Protein AF-A0A645DUZ3-F1 (afdb_monomer_lite)

Sequence (120 aa):
MANPGTMFNQPIEVLNVWSEDNPDGEFMPYSTGSNPQKNSLLLYLKSSTATVSDASFVRLKNIQLSYLLPVNKYVRDIRLYVQGQNLLTITDYFGLDPEFVNAGYLPPLRTWSLGAQITF

Organism: NCBI:txid1076179

Structure (mmCIF, N/CA/C/O backbone):
data_AF-A0A645DUZ3-F1
#
_entry.id   AF-A0A645DUZ3-F1
#
loop_
_atom_site.group_PDB
_atom_site.id
_atom_site.type_symbol
_atom_site.label_atom_id
_atom_site.label_alt_id
_atom_site.label_comp_id
_atom_site.label_asym_id
_atom_site.label_entity_id
_atom_site.label_seq_id
_atom_site.pdbx_PDB_ins_code
_atom_site.Cartn_x
_atom_site.Cartn_y
_atom_site.Cartn_z
_atom_site.occupancy
_atom_site.B_iso_or_equiv
_atom_site.auth_seq_id
_atom_site.auth_comp_id
_atom_site.auth_asym_id
_atom_site.auth_atom_id
_atom_site.pdbx_PDB_model_num
ATOM 1 N N . MET A 1 1 ? 13.533 0.650 -14.880 1.00 56.03 1 MET A N 1
ATOM 2 C CA . MET A 1 1 ? 13.089 -0.613 -15.516 1.00 56.03 1 MET A CA 1
ATOM 3 C C . MET A 1 1 ? 14.154 -1.693 -15.368 1.00 56.03 1 MET A C 1
ATOM 5 O O . MET A 1 1 ? 15.321 -1.420 -15.647 1.00 56.03 1 MET A O 1
ATOM 9 N N . ALA A 1 2 ? 13.765 -2.879 -14.890 1.00 56.06 2 ALA A N 1
ATOM 10 C CA . ALA A 1 2 ? 14.653 -4.033 -14.731 1.00 56.06 2 ALA A CA 1
ATOM 11 C C . ALA A 1 2 ? 15.084 -4.583 -16.102 1.00 56.06 2 ALA A C 1
ATOM 13 O O . ALA A 1 2 ? 14.307 -4.545 -17.050 1.00 56.06 2 ALA A O 1
ATOM 14 N N . ASN A 1 3 ? 16.322 -5.071 -16.222 1.00 62.81 3 ASN A N 1
ATOM 15 C CA . ASN A 1 3 ? 16.770 -5.749 -17.440 1.00 62.81 3 ASN A CA 1
ATOM 16 C C . ASN A 1 3 ? 16.266 -7.203 -17.412 1.00 62.81 3 ASN A C 1
ATOM 18 O O . ASN A 1 3 ? 16.653 -7.935 -16.493 1.00 62.81 3 ASN A O 1
ATOM 22 N N . PRO A 1 4 ? 15.440 -7.632 -18.376 1.00 64.12 4 PRO A N 1
ATOM 23 C CA . PRO A 1 4 ? 14.944 -9.001 -18.454 1.00 64.12 4 PRO A CA 1
ATOM 24 C C . PRO A 1 4 ? 16.066 -10.029 -18.566 1.00 64.12 4 PRO A C 1
ATOM 26 O O . PRO A 1 4 ? 17.130 -9.738 -19.110 1.00 64.12 4 PRO A O 1
ATOM 29 N N . GLY A 1 5 ? 15.828 -11.236 -18.047 1.00 66.31 5 GLY A N 1
ATOM 30 C CA . GLY A 1 5 ? 16.792 -12.343 -18.113 1.00 66.31 5 GLY A CA 1
ATOM 31 C C . GLY A 1 5 ? 17.882 -12.323 -17.035 1.00 66.31 5 GLY A C 1
ATOM 32 O O . GLY A 1 5 ? 18.860 -13.059 -17.138 1.00 66.31 5 GLY A O 1
ATOM 33 N N . THR A 1 6 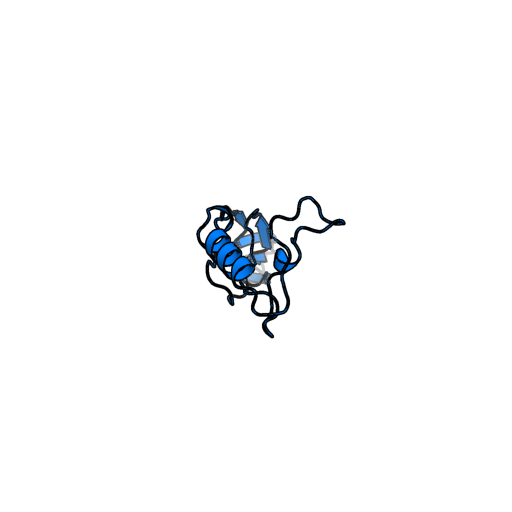? 17.726 -11.500 -15.995 1.00 69.88 6 THR A N 1
ATOM 34 C CA . THR A 1 6 ? 18.584 -11.531 -14.800 1.00 69.88 6 THR A CA 1
ATOM 35 C C . THR A 1 6 ? 17.995 -12.464 -13.736 1.00 69.88 6 THR A C 1
ATOM 37 O O . THR A 1 6 ? 16.780 -12.617 -13.653 1.00 69.88 6 THR A O 1
ATOM 40 N N . MET A 1 7 ? 18.835 -13.083 -12.898 1.00 74.31 7 MET A N 1
ATOM 41 C CA . MET A 1 7 ? 18.407 -14.010 -11.829 1.00 74.31 7 MET A CA 1
ATOM 42 C C . MET A 1 7 ? 17.830 -13.295 -10.588 1.00 74.31 7 MET A C 1
ATOM 44 O O . MET A 1 7 ? 17.993 -13.759 -9.461 1.00 74.31 7 MET A O 1
ATOM 48 N N . PHE A 1 8 ? 17.186 -12.145 -10.777 1.00 72.44 8 PHE A N 1
ATOM 49 C CA . PHE A 1 8 ? 16.537 -11.381 -9.714 1.00 72.44 8 PHE A CA 1
ATOM 50 C C . PHE A 1 8 ? 15.027 -11.387 -9.916 1.00 72.44 8 PHE A C 1
ATOM 52 O O . PHE A 1 8 ? 14.550 -11.574 -11.035 1.00 72.44 8 PHE A O 1
ATOM 59 N N . ASN A 1 9 ? 14.275 -11.160 -8.836 1.00 70.19 9 ASN A N 1
ATOM 60 C CA . ASN A 1 9 ? 12.830 -11.010 -8.939 1.00 70.19 9 ASN A CA 1
ATOM 61 C C . ASN A 1 9 ? 12.502 -9.845 -9.880 1.00 70.19 9 ASN A C 1
ATOM 63 O O . ASN A 1 9 ? 13.043 -8.746 -9.725 1.00 70.19 9 ASN A O 1
ATOM 67 N N . GLN A 1 10 ? 11.647 -10.110 -10.861 1.00 73.12 10 GLN A N 1
ATOM 68 C CA . GLN A 1 10 ? 11.304 -9.151 -11.897 1.00 73.12 10 GLN A CA 1
ATOM 69 C C . GLN A 1 10 ? 9.855 -8.700 -11.742 1.00 73.12 10 GLN A C 1
ATOM 71 O O . GLN A 1 10 ? 9.008 -9.499 -11.342 1.00 73.12 10 GLN A O 1
ATOM 76 N N . PRO A 1 11 ? 9.573 -7.427 -12.046 1.00 72.19 11 PRO A N 1
ATOM 77 C CA . PRO A 1 11 ? 8.208 -6.925 -12.069 1.00 72.19 11 PRO A CA 1
ATOM 78 C C . PRO A 1 11 ? 7.410 -7.684 -13.155 1.00 72.19 11 PRO A C 1
ATOM 80 O O . PRO A 1 11 ? 7.960 -8.010 -14.212 1.00 72.19 11 PRO A O 1
ATOM 83 N N . ILE A 1 12 ? 6.142 -8.021 -12.881 1.00 75.81 12 ILE A N 1
ATOM 84 C CA . ILE A 1 12 ? 5.262 -8.783 -13.794 1.00 75.81 12 ILE A CA 1
ATOM 85 C C . ILE A 1 12 ? 5.072 -8.076 -15.144 1.00 75.81 12 ILE A C 1
ATOM 87 O O . ILE A 1 12 ? 4.801 -8.699 -16.162 1.00 75.81 12 ILE A O 1
ATOM 91 N N . GLU A 1 13 ? 5.309 -6.774 -15.157 1.00 74.31 13 GLU A N 1
ATOM 92 C CA . GLU A 1 13 ? 5.305 -5.847 -16.276 1.00 74.31 13 GLU A CA 1
ATOM 93 C C . GLU A 1 13 ? 6.308 -6.236 -17.370 1.00 74.31 13 GLU A C 1
ATOM 95 O O . GLU A 1 13 ? 6.092 -5.924 -18.537 1.00 74.31 13 GLU A O 1
ATOM 100 N N . VAL A 1 14 ? 7.363 -6.986 -17.033 1.00 74.81 14 VAL A N 1
ATOM 101 C CA . VAL A 1 14 ? 8.273 -7.587 -18.024 1.00 74.81 14 VAL A CA 1
ATOM 102 C C . VAL A 1 14 ? 7.519 -8.539 -18.966 1.00 74.81 14 VAL A C 1
ATOM 104 O O . VAL A 1 14 ? 7.961 -8.787 -20.079 1.00 74.81 14 VAL A O 1
ATOM 107 N N . LEU A 1 15 ? 6.351 -9.052 -18.576 1.00 78.50 15 LEU A N 1
ATOM 108 C CA . LEU A 1 15 ? 5.516 -9.875 -19.450 1.00 78.50 15 LEU A CA 1
ATOM 109 C C . LEU A 1 15 ? 4.726 -9.059 -20.485 1.00 78.50 15 LEU A C 1
ATOM 111 O O . LEU A 1 15 ? 4.229 -9.656 -21.437 1.00 78.50 15 LEU A O 1
ATOM 115 N N . ASN A 1 16 ? 4.627 -7.728 -20.353 1.00 80.50 16 ASN A N 1
ATOM 116 C CA . ASN A 1 16 ? 3.883 -6.870 -21.287 1.00 80.50 16 ASN A CA 1
ATOM 117 C C . ASN A 1 16 ? 4.680 -6.561 -22.570 1.00 80.50 16 ASN A C 1
ATOM 119 O O . ASN A 1 16 ? 4.886 -5.413 -22.966 1.00 80.50 16 ASN A O 1
ATOM 123 N N . VAL A 1 17 ? 5.191 -7.616 -23.193 1.00 82.31 17 VAL A N 1
ATOM 124 C CA . VAL A 1 17 ? 5.957 -7.565 -24.433 1.00 82.31 17 VAL A CA 1
ATOM 125 C C . VAL A 1 17 ? 5.030 -7.767 -25.618 1.00 82.31 17 VAL A C 1
ATOM 127 O O . VAL A 1 17 ? 4.139 -8.615 -25.582 1.00 82.31 17 VAL A O 1
ATOM 130 N N . TRP A 1 18 ? 5.286 -7.017 -26.682 1.00 84.62 18 TRP A N 1
ATOM 131 C CA . TRP A 1 18 ? 4.650 -7.203 -27.970 1.00 84.62 18 TRP A CA 1
ATOM 132 C C . TRP A 1 18 ? 4.950 -8.600 -28.519 1.00 84.62 18 TRP A C 1
ATOM 134 O O . TRP A 1 18 ? 6.111 -8.994 -28.660 1.00 84.62 18 TRP A O 1
ATOM 144 N N . SER A 1 19 ? 3.908 -9.348 -28.854 1.00 83.50 19 SER A N 1
ATOM 145 C CA . SER A 1 19 ? 3.997 -10.634 -29.546 1.00 83.50 19 SER A CA 1
ATOM 146 C C . SER A 1 19 ? 2.809 -10.789 -30.491 1.00 83.50 19 SER A C 1
ATOM 148 O O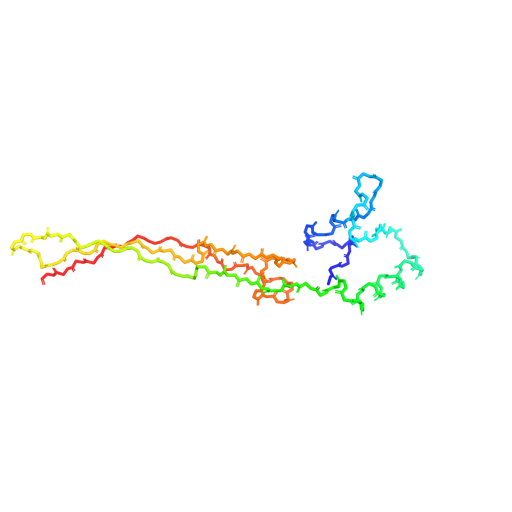 . SER A 1 19 ? 1.867 -10.002 -30.439 1.00 83.50 19 SER A O 1
ATOM 150 N N . GLU A 1 20 ? 2.827 -11.810 -31.350 1.00 84.62 20 GLU A N 1
ATOM 151 C CA . GLU A 1 20 ? 1.673 -12.118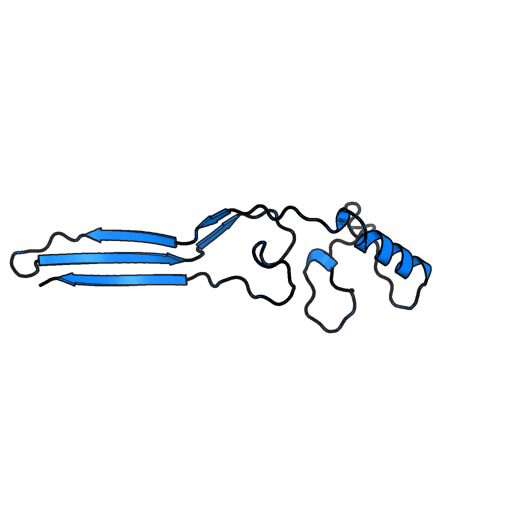 -32.211 1.00 84.62 20 GLU A CA 1
ATOM 152 C C . GLU A 1 20 ? 0.394 -12.368 -31.389 1.00 84.62 20 GLU A C 1
ATOM 154 O O . GLU A 1 20 ? -0.695 -11.996 -31.819 1.00 84.62 20 GLU A O 1
ATOM 159 N N . ASP A 1 21 ? 0.545 -12.903 -30.173 1.00 85.06 21 ASP A N 1
ATOM 160 C CA . ASP A 1 21 ? -0.546 -13.137 -29.221 1.00 85.06 21 ASP A CA 1
ATOM 161 C C . ASP A 1 21 ? -0.861 -11.916 -28.327 1.00 85.06 21 ASP A C 1
ATOM 163 O O . ASP A 1 21 ? -1.917 -11.874 -27.697 1.00 85.06 21 ASP A O 1
ATOM 167 N N . ASN A 1 22 ? 0.036 -10.922 -28.255 1.00 83.88 22 ASN A N 1
ATOM 168 C CA . ASN A 1 22 ? -0.113 -9.686 -27.475 1.00 83.88 22 ASN A CA 1
ATOM 169 C C . ASN A 1 22 ? 0.257 -8.448 -28.322 1.00 83.88 22 ASN A C 1
ATOM 171 O O . ASN A 1 22 ? 1.318 -7.845 -28.120 1.00 83.88 22 ASN A O 1
ATOM 175 N N . PRO A 1 23 ? -0.590 -8.065 -29.295 1.00 82.00 23 PRO A N 1
ATOM 176 C CA . PRO A 1 23 ? -0.294 -6.978 -30.228 1.00 82.00 23 PRO A CA 1
ATOM 177 C C . PRO A 1 23 ? -0.295 -5.584 -29.581 1.00 82.00 23 PRO A C 1
ATOM 179 O O . PRO A 1 23 ? 0.303 -4.669 -30.144 1.00 82.00 23 PRO A O 1
ATOM 182 N N . ASP A 1 24 ? -0.907 -5.432 -28.403 1.00 82.19 24 ASP A N 1
ATOM 183 C CA . ASP A 1 24 ? -0.946 -4.182 -27.628 1.00 82.19 24 ASP A CA 1
ATOM 184 C C . ASP A 1 24 ? 0.207 -4.074 -26.608 1.00 82.19 24 ASP A C 1
ATOM 186 O O . ASP A 1 24 ? 0.217 -3.184 -25.757 1.00 82.19 24 ASP A O 1
ATOM 190 N N . GLY A 1 25 ? 1.187 -4.984 -26.670 1.00 78.12 25 GLY A N 1
ATOM 191 C CA . GLY A 1 25 ? 2.328 -4.988 -25.760 1.00 78.12 25 GLY A CA 1
ATOM 192 C C . GLY A 1 25 ? 3.161 -3.707 -25.850 1.00 78.12 25 GLY A C 1
ATOM 193 O O . GLY A 1 25 ? 3.651 -3.334 -26.915 1.00 78.12 25 GLY A O 1
ATOM 194 N N . GLU A 1 26 ? 3.358 -3.049 -24.709 1.00 75.38 26 GLU A N 1
ATOM 195 C CA . GLU A 1 26 ? 4.049 -1.755 -24.619 1.00 75.38 26 GLU A CA 1
ATOM 196 C C . GLU A 1 26 ? 5.574 -1.886 -24.792 1.00 75.38 26 GLU A C 1
ATOM 198 O O . GLU A 1 26 ? 6.268 -0.936 -25.167 1.00 75.38 26 GLU A O 1
ATOM 203 N N . PHE A 1 27 ? 6.117 -3.086 -24.555 1.00 77.88 27 PHE A N 1
ATOM 204 C CA . PHE A 1 27 ? 7.547 -3.363 -24.644 1.00 77.88 27 PHE A CA 1
ATOM 205 C C . PHE A 1 27 ? 7.922 -4.160 -25.891 1.00 77.88 27 PHE A C 1
ATOM 207 O O . PHE A 1 27 ? 7.241 -5.090 -26.305 1.00 77.88 27 PHE A O 1
ATOM 214 N N . MET A 1 28 ? 9.080 -3.854 -26.472 1.00 78.06 28 MET A N 1
ATOM 215 C CA . MET A 1 28 ? 9.626 -4.649 -27.574 1.00 78.06 28 MET A CA 1
ATOM 216 C C . MET A 1 28 ? 10.085 -6.053 -27.119 1.00 78.06 28 MET A C 1
ATOM 218 O O . MET A 1 28 ? 10.543 -6.208 -25.982 1.00 78.06 28 MET A O 1
ATOM 222 N N . PRO A 1 29 ? 10.082 -7.059 -28.019 1.00 76.69 29 PRO A N 1
ATOM 223 C CA . PRO A 1 29 ? 10.569 -8.402 -27.723 1.00 76.69 29 PRO A CA 1
ATOM 224 C C . PRO A 1 29 ? 12.016 -8.436 -27.242 1.00 76.69 29 PRO A C 1
ATOM 226 O O . PRO A 1 29 ? 12.951 -8.020 -27.947 1.00 76.69 29 PRO A O 1
ATOM 229 N N . TYR A 1 30 ? 12.215 -9.025 -26.066 1.00 75.50 30 TYR A N 1
ATOM 230 C CA . TYR A 1 30 ? 13.546 -9.262 -25.528 1.00 75.50 30 TYR A CA 1
ATOM 231 C C . TYR A 1 30 ? 14.326 -10.247 -26.398 1.00 75.50 30 TYR A C 1
ATOM 233 O O . TYR A 1 30 ? 13.773 -11.070 -27.124 1.00 75.50 30 TYR A O 1
ATOM 241 N N . SER A 1 31 ? 15.648 -10.132 -26.359 1.00 70.88 31 SER A N 1
ATOM 242 C CA . SER A 1 31 ? 16.546 -10.996 -27.117 1.00 70.88 31 SER A CA 1
ATOM 243 C C . SER A 1 31 ? 17.518 -11.653 -26.171 1.00 70.88 31 SER A C 1
ATOM 245 O O . SER A 1 31 ? 18.120 -10.983 -25.335 1.00 70.88 31 SER A O 1
ATOM 247 N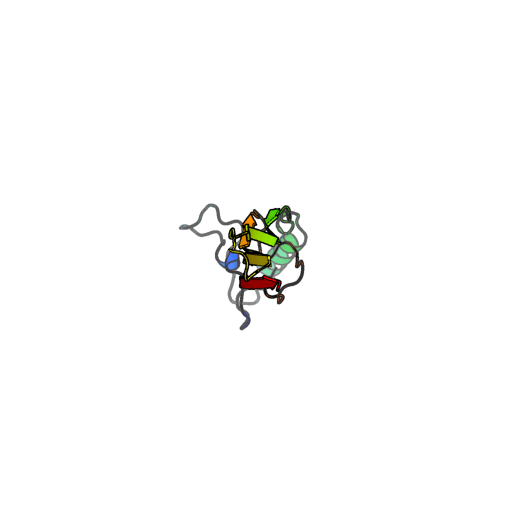 N . THR A 1 32 ? 17.722 -12.948 -26.345 1.00 64.31 32 THR A N 1
ATOM 248 C CA . THR A 1 32 ? 18.844 -13.653 -25.743 1.00 64.31 32 THR A CA 1
ATOM 249 C C . THR A 1 32 ? 20.086 -13.379 -26.606 1.00 64.31 32 THR A C 1
ATOM 251 O O . THR A 1 32 ? 20.096 -13.661 -27.801 1.00 64.31 32 THR A O 1
ATOM 254 N N . GLY A 1 33 ? 21.114 -12.735 -26.039 1.00 64.19 33 GLY A N 1
ATOM 255 C CA . GLY A 1 33 ? 22.390 -12.448 -26.720 1.00 64.19 33 GLY A CA 1
ATOM 256 C C . GLY A 1 33 ? 22.733 -10.961 -26.900 1.00 64.19 33 GLY A C 1
ATOM 257 O O . GLY A 1 33 ? 21.894 -10.077 -26.742 1.00 64.19 33 GLY A O 1
ATOM 258 N N . SER A 1 34 ? 24.000 -10.676 -27.225 1.00 63.53 34 SER A N 1
ATOM 259 C CA . SER A 1 34 ? 24.507 -9.309 -27.419 1.00 63.53 34 SER A CA 1
ATOM 260 C C . SER A 1 34 ? 24.167 -8.806 -28.826 1.00 63.53 34 SER A C 1
ATOM 262 O O . SER A 1 34 ? 24.945 -8.975 -29.762 1.00 63.53 34 SER A O 1
ATOM 264 N N . ASN A 1 35 ? 22.974 -8.227 -28.994 1.00 72.19 35 ASN A N 1
ATOM 265 C CA . ASN A 1 35 ? 22.574 -7.554 -30.230 1.00 72.19 35 ASN A CA 1
ATOM 266 C C . ASN A 1 35 ? 22.718 -6.023 -30.060 1.00 72.19 35 ASN A C 1
ATOM 268 O O . ASN A 1 35 ? 21.944 -5.425 -29.305 1.00 72.19 35 ASN A O 1
ATOM 272 N N . PRO A 1 36 ? 23.667 -5.369 -30.762 1.00 72.25 36 PRO A N 1
ATOM 273 C CA . PRO A 1 36 ? 23.930 -3.937 -30.609 1.00 72.25 36 PRO A CA 1
ATOM 274 C C . PRO A 1 36 ? 22.717 -3.045 -30.903 1.00 72.25 36 PRO A C 1
ATOM 276 O O . PRO A 1 36 ? 22.515 -2.051 -30.211 1.00 72.25 36 PRO A O 1
ATOM 279 N N . GLN A 1 37 ? 21.890 -3.412 -31.888 1.00 75.00 37 GLN A N 1
ATOM 280 C CA . GLN A 1 37 ? 20.708 -2.640 -32.288 1.00 75.00 37 GLN A CA 1
ATOM 281 C C . GLN A 1 37 ? 19.575 -2.756 -31.267 1.00 75.00 37 GLN A C 1
ATOM 283 O O . GLN A 1 37 ? 18.909 -1.772 -30.963 1.00 75.00 37 GLN A O 1
ATOM 288 N N . LYS A 1 38 ? 19.363 -3.936 -30.678 1.00 72.50 38 LYS A N 1
ATOM 289 C CA . LYS A 1 38 ? 18.364 -4.083 -29.606 1.00 72.50 38 LYS A CA 1
ATOM 290 C C . LYS A 1 38 ? 18.799 -3.389 -28.313 1.00 72.50 38 LYS A C 1
ATOM 292 O O . LYS A 1 38 ? 17.961 -2.827 -27.611 1.00 72.50 38 LYS A O 1
ATOM 297 N N . ASN A 1 39 ? 20.102 -3.358 -28.030 1.00 71.69 39 ASN A N 1
ATOM 298 C CA . ASN A 1 39 ? 20.642 -2.623 -26.885 1.00 71.69 39 ASN A CA 1
ATOM 299 C C . ASN A 1 39 ? 20.449 -1.106 -27.024 1.00 71.69 39 ASN A C 1
ATOM 301 O O . ASN A 1 39 ? 20.067 -0.457 -26.051 1.00 71.69 39 ASN A O 1
ATOM 305 N N . SER A 1 40 ? 20.661 -0.537 -28.216 1.00 74.69 40 SER A N 1
ATOM 306 C CA . SER A 1 40 ? 20.413 0.890 -28.458 1.00 74.69 40 SER A CA 1
ATOM 307 C C . SER A 1 40 ? 18.925 1.243 -28.397 1.00 74.69 40 SER A C 1
ATOM 309 O O . SER A 1 40 ? 18.571 2.247 -27.786 1.00 74.69 40 SER A O 1
ATOM 311 N N . LEU A 1 41 ? 18.038 0.388 -28.916 1.00 76.00 41 LEU A N 1
ATOM 312 C CA . LEU A 1 41 ? 16.587 0.564 -28.764 1.00 76.00 41 LEU A CA 1
ATOM 313 C C . LEU A 1 41 ? 16.146 0.543 -27.292 1.00 76.00 41 LEU A C 1
ATOM 315 O O . LEU A 1 41 ? 15.296 1.334 -26.889 1.00 76.00 41 LEU A O 1
ATOM 319 N N . LEU A 1 42 ? 16.756 -0.310 -26.463 1.00 74.38 42 LEU A N 1
ATOM 320 C CA . LEU A 1 42 ? 16.451 -0.387 -25.031 1.00 74.38 42 LEU A CA 1
ATOM 321 C C . LEU A 1 42 ? 16.936 0.861 -24.283 1.00 74.38 42 LEU A C 1
ATOM 323 O O . 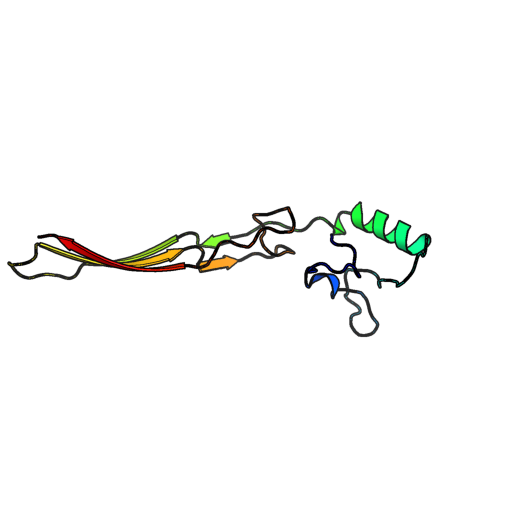LEU A 1 42 ? 16.277 1.320 -23.353 1.00 74.38 42 LEU A O 1
ATOM 327 N N . LEU A 1 43 ? 18.066 1.431 -24.703 1.00 72.88 43 LEU A N 1
ATOM 328 C CA . LEU A 1 43 ? 18.546 2.726 -24.219 1.00 72.88 43 LEU A CA 1
ATOM 329 C C . LEU A 1 43 ? 17.582 3.860 -24.594 1.00 72.88 43 LEU A C 1
ATOM 331 O O . LEU A 1 43 ? 17.248 4.659 -23.723 1.00 72.88 43 LEU A O 1
ATOM 335 N N . TYR A 1 44 ? 17.080 3.891 -25.833 1.00 79.56 44 TYR A N 1
ATOM 336 C CA . TYR A 1 44 ? 16.096 4.892 -26.256 1.00 79.56 44 TYR A CA 1
ATOM 337 C C . TYR A 1 44 ? 14.781 4.781 -25.490 1.00 79.56 44 TYR A C 1
ATOM 339 O O . TYR A 1 44 ? 14.264 5.799 -25.030 1.00 79.56 44 TYR A O 1
ATOM 347 N N . LEU A 1 45 ? 14.286 3.556 -25.279 1.00 75.75 45 LEU A N 1
ATOM 348 C CA . LEU A 1 45 ? 13.108 3.306 -24.453 1.00 75.75 45 LEU A CA 1
ATOM 349 C C . LEU A 1 45 ? 13.318 3.849 -23.036 1.00 75.75 45 LEU A C 1
ATOM 351 O O . LEU A 1 45 ? 12.480 4.599 -22.553 1.00 75.75 45 LEU A O 1
ATOM 355 N N . LYS A 1 46 ? 14.464 3.548 -22.409 1.00 71.44 46 LYS A N 1
ATOM 356 C CA . LYS A 1 46 ? 14.818 4.035 -21.063 1.00 71.44 46 LYS A CA 1
ATOM 357 C C . LYS A 1 46 ? 14.928 5.556 -20.961 1.00 71.44 46 LYS A C 1
ATOM 359 O O . LYS A 1 46 ? 14.716 6.092 -19.882 1.00 71.44 46 LYS A O 1
ATOM 364 N N . SER A 1 47 ? 15.282 6.237 -22.049 1.00 77.44 47 SER A N 1
ATOM 365 C CA . SER A 1 47 ? 15.333 7.703 -22.111 1.00 77.44 47 SER A CA 1
ATOM 366 C C . SER A 1 47 ? 14.008 8.358 -22.516 1.00 77.44 47 SER A C 1
ATOM 368 O O . SER A 1 47 ? 13.939 9.582 -22.596 1.00 77.44 47 SER A O 1
ATOM 370 N N . SER A 1 48 ? 12.975 7.566 -22.810 1.00 78.50 48 SER A N 1
ATOM 371 C CA . SER A 1 48 ? 11.683 8.051 -23.291 1.00 78.50 48 SER A CA 1
ATOM 372 C C . SER A 1 48 ? 10.683 8.255 -22.150 1.00 78.50 48 SER A C 1
ATOM 374 O O . SER A 1 48 ? 10.793 7.660 -21.074 1.00 78.50 48 SER A O 1
ATOM 376 N N . THR A 1 49 ? 9.646 9.048 -22.420 1.00 74.94 49 THR A N 1
ATOM 377 C CA . THR A 1 49 ? 8.488 9.241 -21.536 1.00 74.94 49 THR A CA 1
ATOM 378 C C . THR A 1 49 ? 7.687 7.960 -21.313 1.00 74.94 49 THR A C 1
ATOM 380 O O . THR A 1 49 ? 6.960 7.887 -20.336 1.00 74.94 49 THR A O 1
ATOM 383 N N . ALA A 1 50 ? 7.878 6.926 -22.140 1.00 71.25 50 ALA A N 1
ATOM 384 C CA . ALA A 1 50 ? 7.331 5.582 -21.917 1.00 71.25 50 ALA A CA 1
ATOM 385 C C . ALA A 1 50 ? 7.817 4.929 -20.604 1.00 71.25 50 ALA A C 1
ATOM 387 O O . ALA A 1 50 ? 7.267 3.934 -20.153 1.00 71.25 50 ALA A O 1
ATOM 388 N N . THR A 1 51 ? 8.868 5.466 -19.976 1.00 68.62 51 THR A N 1
ATOM 389 C CA . THR A 1 51 ? 9.297 5.034 -18.634 1.00 68.62 51 THR A CA 1
ATOM 390 C C . THR A 1 51 ? 8.652 5.812 -17.492 1.00 68.62 51 THR A C 1
ATOM 392 O O . THR A 1 51 ? 8.871 5.469 -16.330 1.00 68.62 51 THR A O 1
ATOM 395 N N . VAL A 1 52 ? 7.892 6.863 -17.805 1.00 71.94 52 VAL A N 1
ATOM 396 C CA . VAL A 1 52 ? 7.235 7.726 -16.829 1.00 71.94 52 VAL A CA 1
ATOM 397 C C . VAL A 1 52 ? 5.793 7.265 -16.676 1.00 71.94 52 VAL A C 1
ATOM 399 O O . VAL A 1 52 ? 4.992 7.370 -17.598 1.00 71.94 52 VAL A O 1
ATOM 402 N N . SER A 1 53 ? 5.470 6.775 -15.488 1.00 70.88 53 SER A N 1
ATOM 403 C CA . SER A 1 53 ? 4.134 6.335 -15.096 1.00 70.88 53 SER A CA 1
ATOM 404 C C . SER A 1 53 ? 3.465 7.346 -14.168 1.00 70.88 53 SER A C 1
ATOM 406 O O . SER A 1 53 ? 4.138 7.970 -13.343 1.00 70.88 53 SER A O 1
ATOM 408 N N . ASP A 1 54 ? 2.138 7.461 -14.242 1.00 74.12 54 ASP A N 1
ATOM 409 C CA . ASP A 1 54 ? 1.363 8.252 -13.282 1.00 74.12 54 ASP A CA 1
ATOM 410 C C . ASP A 1 54 ? 1.407 7.594 -11.894 1.00 74.12 54 ASP A C 1
ATOM 412 O O . ASP A 1 54 ? 0.967 6.461 -11.720 1.00 74.12 54 ASP A O 1
ATOM 416 N N . ALA A 1 55 ? 1.968 8.301 -10.911 1.00 75.12 55 ALA A N 1
ATOM 417 C CA . ALA A 1 55 ? 2.081 7.862 -9.520 1.00 75.12 55 ALA A CA 1
ATOM 418 C C . ALA A 1 55 ? 0.935 8.365 -8.632 1.00 75.12 55 ALA A C 1
ATOM 420 O O . ALA A 1 55 ? 1.070 8.412 -7.410 1.00 75.12 55 ALA A O 1
ATOM 421 N N . SER A 1 56 ? -0.188 8.764 -9.223 1.00 77.75 56 SER A N 1
ATOM 422 C CA . SER A 1 56 ? -1.377 9.172 -8.487 1.00 77.75 56 SER A CA 1
ATOM 423 C C . SER A 1 56 ? -2.010 7.973 -7.790 1.00 77.75 56 SER A C 1
ATOM 425 O O . SER A 1 56 ? -2.380 6.979 -8.414 1.00 77.75 56 SER A O 1
ATOM 427 N N . PHE A 1 57 ? -2.166 8.076 -6.472 1.00 83.00 57 PHE A N 1
ATOM 428 C CA . PHE A 1 57 ? -2.803 7.035 -5.680 1.00 83.00 57 PHE A CA 1
ATOM 429 C C . PHE A 1 57 ? -3.609 7.612 -4.525 1.00 83.00 57 PHE A C 1
ATOM 431 O O . PHE A 1 57 ? -3.312 8.677 -3.983 1.00 83.00 57 PHE A O 1
ATOM 438 N N . VAL A 1 58 ? -4.617 6.854 -4.102 1.00 83.81 58 VAL A N 1
ATOM 439 C CA . VAL A 1 58 ? -5.409 7.126 -2.905 1.00 83.81 58 VAL A CA 1
ATOM 440 C C . VAL A 1 58 ? -5.307 5.922 -1.982 1.00 83.81 58 VAL A C 1
ATOM 442 O O . VAL A 1 58 ? -5.656 4.802 -2.355 1.00 83.81 58 VAL A O 1
ATOM 445 N N . ARG A 1 59 ? -4.840 6.140 -0.749 1.00 84.12 59 ARG A N 1
ATOM 446 C CA . ARG A 1 59 ? -4.702 5.083 0.262 1.00 84.12 59 ARG A CA 1
ATOM 447 C C . ARG A 1 59 ? -5.525 5.381 1.509 1.00 84.12 59 ARG A C 1
ATOM 449 O O . ARG A 1 59 ? -5.346 6.413 2.153 1.00 84.12 59 ARG A O 1
ATOM 456 N N . LEU A 1 60 ? -6.351 4.419 1.916 1.00 86.44 60 LEU A N 1
ATOM 457 C CA . LEU A 1 60 ? -7.004 4.408 3.222 1.00 86.44 60 LEU A CA 1
ATOM 458 C C . LEU A 1 60 ? -5.982 3.994 4.293 1.00 86.44 60 LEU A C 1
ATOM 460 O O . LEU A 1 60 ? -5.801 2.806 4.574 1.00 86.44 60 LEU A O 1
ATOM 464 N N . LYS A 1 61 ? -5.284 4.986 4.864 1.00 85.75 61 LYS A N 1
ATOM 465 C CA . LYS A 1 61 ? -4.195 4.761 5.833 1.00 85.75 61 LYS A CA 1
ATOM 466 C C . LYS A 1 61 ? -4.686 4.200 7.164 1.00 85.75 61 LYS A C 1
ATOM 468 O O . LYS A 1 61 ? -4.059 3.288 7.689 1.00 85.75 61 LYS A O 1
ATOM 473 N N . ASN A 1 62 ? -5.785 4.722 7.703 1.00 88.75 62 ASN A N 1
ATOM 474 C CA . ASN A 1 62 ? -6.335 4.279 8.980 1.00 88.75 62 ASN A CA 1
ATOM 475 C C . ASN A 1 62 ? -7.859 4.423 8.978 1.00 88.75 62 ASN A C 1
ATOM 477 O O . ASN A 1 62 ? -8.378 5.487 8.643 1.00 88.75 62 ASN A O 1
ATOM 481 N N . ILE A 1 63 ? -8.559 3.368 9.379 1.00 91.06 63 ILE A N 1
ATOM 482 C CA . ILE A 1 63 ? -9.980 3.406 9.711 1.00 91.06 63 ILE A CA 1
ATOM 483 C C . ILE A 1 63 ? -10.169 2.775 11.083 1.00 91.06 63 ILE A C 1
ATOM 485 O O . ILE A 1 63 ? -9.611 1.717 11.373 1.00 91.06 63 ILE A O 1
ATOM 489 N N . GLN A 1 64 ? -10.956 3.426 11.933 1.00 91.38 64 GLN A N 1
ATOM 490 C CA . GLN A 1 64 ? -11.284 2.912 13.252 1.00 91.38 64 GLN A CA 1
ATOM 491 C C . GLN A 1 64 ? -12.789 3.000 13.465 1.00 91.38 64 GLN A C 1
ATOM 493 O O . GLN A 1 64 ? -13.373 4.080 13.402 1.00 91.38 64 GLN A O 1
ATOM 498 N N . LEU A 1 65 ? -13.404 1.857 13.744 1.00 92.00 65 LEU A N 1
ATOM 499 C CA . LEU A 1 65 ? -14.776 1.771 14.215 1.00 92.00 65 LEU A CA 1
ATOM 500 C C . LEU A 1 65 ? -14.733 1.513 15.715 1.00 92.00 65 LEU A C 1
ATOM 502 O O . LEU A 1 65 ? -14.078 0.574 16.160 1.00 92.00 65 LEU A O 1
ATOM 506 N N . SER A 1 66 ? -15.425 2.335 16.497 1.00 92.00 66 SER A N 1
ATOM 507 C CA . SER A 1 66 ? -15.553 2.111 17.935 1.00 92.00 66 SER A CA 1
ATOM 508 C C . SER A 1 66 ? -17.013 2.123 18.351 1.00 92.00 66 SER A C 1
ATOM 510 O O . SER A 1 66 ? -17.802 2.918 17.844 1.00 92.00 66 SER A O 1
ATOM 512 N N . TYR A 1 67 ? -17.364 1.219 19.258 1.00 90.44 67 TYR A N 1
ATOM 513 C CA . TYR A 1 67 ? -18.697 1.087 19.816 1.00 90.44 67 TYR A CA 1
ATOM 514 C C . TYR A 1 67 ? -18.617 1.192 21.335 1.00 90.44 67 TYR A C 1
ATOM 516 O O . TYR A 1 67 ? -17.861 0.461 21.984 1.00 90.44 67 TYR A O 1
ATOM 524 N N . LEU A 1 68 ? -19.381 2.132 21.890 1.00 90.12 68 LEU A N 1
ATOM 525 C CA . LEU A 1 68 ? -19.496 2.331 23.327 1.00 90.12 68 LEU A CA 1
ATOM 526 C C . LEU A 1 68 ? -20.686 1.517 23.835 1.00 90.12 68 LEU A C 1
ATOM 528 O O . LEU A 1 68 ? -21.827 1.761 23.444 1.00 90.12 68 LEU A O 1
ATOM 532 N N . LEU A 1 69 ? -20.398 0.527 24.673 1.00 86.38 69 LEU A N 1
ATOM 533 C CA . LEU A 1 69 ? -21.407 -0.320 25.291 1.00 86.38 69 LEU A CA 1
ATOM 534 C C . LEU A 1 69 ? -22.003 0.409 26.498 1.00 86.38 69 LEU A C 1
ATOM 536 O O . LEU A 1 69 ? -21.247 0.811 27.386 1.00 86.38 69 LEU A O 1
ATOM 540 N N . PRO A 1 70 ? -23.337 0.547 26.576 1.00 75.56 70 PRO A N 1
ATOM 541 C CA . PRO A 1 70 ? -23.978 1.052 27.779 1.00 75.56 70 PRO A CA 1
ATOM 542 C C . PRO A 1 70 ? -23.777 0.037 28.911 1.00 75.56 70 PRO A C 1
ATOM 544 O O . PRO A 1 70 ? -24.174 -1.123 28.797 1.00 75.56 70 PRO A O 1
ATOM 547 N N . VAL A 1 71 ? -23.141 0.468 29.999 1.00 79.12 71 VAL A N 1
ATOM 548 C CA . VAL A 1 71 ? -22.819 -0.373 31.159 1.00 79.12 71 VAL A CA 1
ATOM 549 C C . VAL A 1 71 ? -23.612 0.026 32.405 1.00 79.12 71 VAL A C 1
ATOM 551 O O . VAL A 1 71 ? -24.007 1.175 32.584 1.00 79.12 71 VAL A O 1
ATOM 554 N N . ASN A 1 72 ? -23.883 -0.967 33.261 1.00 74.62 72 ASN A N 1
ATOM 555 C CA . ASN A 1 72 ? -24.592 -0.809 34.537 1.00 74.62 72 ASN A CA 1
ATOM 556 C C . ASN A 1 72 ? -23.691 -0.184 35.620 1.00 74.62 72 ASN A C 1
ATOM 558 O O . ASN A 1 72 ? -22.482 -0.112 35.450 1.00 74.62 72 ASN A O 1
ATOM 562 N N . LYS A 1 73 ? -24.275 0.165 36.783 1.00 69.06 73 LYS A N 1
ATOM 563 C CA . LYS A 1 73 ? -23.666 0.841 37.961 1.00 69.06 73 LYS A CA 1
ATOM 564 C C . LYS A 1 73 ? -22.273 0.366 38.447 1.00 69.06 73 LYS A C 1
ATOM 566 O O . LYS A 1 73 ? -21.715 1.018 39.321 1.00 69.06 73 LYS A O 1
ATOM 571 N N . TYR A 1 74 ? -21.738 -0.746 37.943 1.00 72.12 74 TYR A N 1
ATOM 572 C CA . TYR A 1 74 ? -20.459 -1.343 38.346 1.00 72.12 74 TYR A CA 1
ATOM 573 C C . TYR A 1 74 ? -19.294 -1.075 37.379 1.00 72.12 74 TYR A C 1
ATOM 575 O O . TYR A 1 74 ? -18.150 -1.298 37.759 1.00 72.12 74 TYR A O 1
ATOM 583 N N . VAL A 1 75 ? -19.559 -0.631 36.145 1.00 71.69 75 VAL A N 1
ATOM 584 C CA . VAL A 1 75 ? -18.527 -0.301 35.148 1.00 71.69 75 VAL A CA 1
ATOM 585 C C . VAL A 1 75 ? -18.898 1.031 34.517 1.00 71.69 75 VAL A C 1
ATOM 587 O O . VAL A 1 75 ? -20.057 1.235 34.164 1.00 71.69 75 VAL A O 1
ATOM 590 N N . ARG A 1 76 ? -17.933 1.947 34.406 1.00 77.25 76 ARG A N 1
ATOM 591 C CA . ARG A 1 76 ? -18.193 3.320 33.970 1.00 77.25 76 ARG A CA 1
ATOM 592 C C . ARG A 1 76 ? -18.377 3.407 32.461 1.00 77.25 76 ARG A C 1
ATOM 594 O O . ARG A 1 76 ? -19.354 3.993 32.021 1.00 77.25 76 ARG A O 1
ATOM 601 N N . ASP A 1 77 ? -17.481 2.772 31.701 1.00 84.38 77 ASP A N 1
ATOM 602 C CA . ASP A 1 77 ? -17.545 2.698 30.238 1.00 84.38 77 ASP A CA 1
ATOM 603 C C . ASP A 1 77 ? -16.810 1.459 29.703 1.00 84.38 77 ASP A C 1
ATOM 605 O O . ASP A 1 77 ? -15.701 1.143 30.144 1.00 84.38 77 ASP A O 1
ATOM 609 N N . ILE A 1 78 ? -17.387 0.790 28.698 1.00 86.88 78 ILE A N 1
ATOM 610 C CA . ILE A 1 78 ? -16.688 -0.213 27.880 1.00 86.88 78 ILE A CA 1
ATOM 611 C C . ILE A 1 78 ? -16.716 0.251 26.426 1.00 86.88 78 ILE A C 1
ATOM 613 O O . ILE A 1 78 ? -17.780 0.416 25.832 1.00 86.88 78 ILE A O 1
ATOM 617 N N . ARG A 1 79 ? -15.538 0.424 25.828 1.00 89.81 79 ARG A N 1
ATOM 618 C CA . ARG A 1 79 ? -15.376 0.755 24.411 1.00 89.81 79 ARG A CA 1
ATOM 619 C C . ARG A 1 79 ? -14.722 -0.407 23.686 1.00 89.81 79 ARG A C 1
ATOM 621 O O . ARG A 1 79 ? -13.559 -0.712 23.932 1.00 89.81 79 ARG A O 1
ATOM 628 N N . LEU A 1 80 ? -15.445 -1.012 22.754 1.00 90.94 80 LEU A N 1
ATOM 629 C CA . LEU A 1 80 ? -14.868 -1.940 21.786 1.00 90.94 80 LEU A CA 1
ATOM 630 C C . LEU A 1 80 ? -14.420 -1.151 20.563 1.00 90.94 80 LEU A C 1
ATOM 632 O O . LEU A 1 80 ? -15.136 -0.257 20.115 1.00 90.94 80 LEU A O 1
ATOM 636 N N . TYR A 1 81 ? -13.250 -1.460 20.020 1.00 92.94 81 TYR A N 1
ATOM 637 C CA . TYR A 1 81 ? -12.779 -0.847 18.789 1.00 92.94 81 TYR A CA 1
ATOM 638 C C . TYR A 1 81 ? -12.144 -1.867 17.852 1.00 92.94 81 TYR A C 1
ATOM 640 O O . TYR A 1 81 ? -11.462 -2.803 18.264 1.00 92.94 81 TYR A O 1
ATOM 648 N N . VAL A 1 82 ? -12.369 -1.640 16.567 1.00 92.94 82 VAL A N 1
ATOM 649 C CA . VAL A 1 82 ? -11.722 -2.328 15.458 1.00 92.94 82 VAL A CA 1
ATOM 650 C C . VAL A 1 82 ? -10.972 -1.269 14.674 1.00 92.94 82 VAL A C 1
ATOM 652 O O . VAL A 1 82 ? -11.560 -0.257 14.291 1.00 92.94 82 VAL A O 1
ATOM 655 N N . GLN A 1 83 ? -9.682 -1.477 14.452 1.00 92.25 83 GLN A N 1
ATOM 656 C CA . GLN A 1 83 ? -8.857 -0.600 13.637 1.00 92.25 83 GLN A CA 1
ATOM 657 C C . GLN A 1 83 ? -8.262 -1.390 12.474 1.00 92.25 83 GLN A C 1
ATOM 659 O O . GLN A 1 83 ? -7.812 -2.520 12.631 1.00 92.25 83 GLN A O 1
ATOM 664 N N . GLY A 1 84 ? -8.240 -0.777 11.298 1.00 90.81 84 GLY A N 1
ATOM 665 C CA . GLY A 1 84 ? -7.506 -1.273 10.147 1.00 90.81 84 GLY A CA 1
ATOM 666 C C . GLY A 1 84 ? -6.524 -0.226 9.648 1.00 90.81 84 GLY A C 1
ATOM 667 O O . GLY A 1 84 ? -6.878 0.952 9.558 1.00 90.81 84 GLY A O 1
ATOM 668 N N . GLN A 1 85 ? -5.305 -0.643 9.308 1.00 90.19 85 GLN A N 1
ATOM 669 C CA . GLN A 1 85 ? -4.308 0.224 8.681 1.00 90.19 85 GLN A CA 1
ATOM 670 C C . GLN A 1 85 ? -3.937 -0.287 7.289 1.00 90.19 85 GLN A C 1
ATOM 672 O O . GLN A 1 85 ? -3.839 -1.494 7.059 1.00 90.19 85 GLN A O 1
ATOM 677 N N . ASN A 1 86 ? -3.728 0.652 6.362 1.00 86.25 86 ASN A N 1
ATOM 678 C CA . ASN A 1 86 ? -3.400 0.402 4.952 1.00 86.25 86 ASN A CA 1
ATOM 679 C C . ASN A 1 86 ? -4.386 -0.546 4.241 1.00 86.25 86 ASN A C 1
ATOM 681 O O . ASN A 1 86 ? -3.988 -1.350 3.402 1.00 86.25 86 ASN A O 1
ATOM 685 N N . LEU A 1 87 ? -5.679 -0.477 4.576 1.00 81.12 87 LEU A N 1
ATOM 686 C CA . LEU A 1 87 ? -6.665 -1.469 4.128 1.00 81.12 87 LEU A CA 1
ATOM 687 C C . LEU A 1 87 ? -6.885 -1.476 2.613 1.00 81.12 87 LEU A C 1
ATOM 689 O O . LEU A 1 87 ? -7.034 -2.542 2.014 1.00 81.12 87 LEU A O 1
ATOM 693 N N . LEU A 1 88 ? -6.913 -0.290 2.007 1.00 82.31 88 LEU A N 1
ATOM 694 C CA . LEU A 1 88 ? -7.203 -0.105 0.593 1.00 82.31 88 LEU A CA 1
ATOM 695 C C . LEU A 1 88 ? -6.222 0.899 -0.005 1.00 82.31 88 LEU A C 1
ATOM 697 O O . LEU A 1 88 ? -6.006 1.969 0.559 1.00 82.31 88 LEU A O 1
ATOM 701 N N . THR A 1 89 ? -5.641 0.548 -1.148 1.00 81.81 89 THR A N 1
ATOM 702 C CA . THR A 1 89 ? -4.860 1.456 -1.994 1.00 81.81 89 THR A CA 1
ATOM 703 C C . THR A 1 89 ? -5.439 1.351 -3.396 1.00 81.81 89 THR A C 1
ATOM 705 O O . THR A 1 89 ? -5.473 0.255 -3.948 1.00 81.81 89 THR A O 1
ATOM 708 N N . ILE A 1 90 ? -5.939 2.464 -3.922 1.00 79.38 90 ILE A N 1
ATOM 709 C CA . ILE A 1 90 ? -6.400 2.605 -5.302 1.00 79.38 90 ILE A CA 1
ATOM 710 C C . ILE A 1 90 ? -5.297 3.364 -6.023 1.00 79.38 90 ILE A C 1
ATOM 712 O O . ILE A 1 90 ? -4.940 4.467 -5.610 1.00 79.38 90 ILE A O 1
ATOM 716 N N . THR A 1 91 ? -4.713 2.744 -7.036 1.00 77.19 91 THR A N 1
ATOM 717 C CA . THR A 1 91 ? -3.596 3.303 -7.787 1.00 77.19 91 THR A CA 1
ATOM 718 C C . THR A 1 91 ? -3.621 2.729 -9.190 1.00 77.19 91 THR A C 1
ATOM 720 O O . THR A 1 91 ? -3.792 1.520 -9.339 1.00 77.19 91 THR A O 1
ATOM 723 N N . ASP A 1 92 ? -3.411 3.590 -10.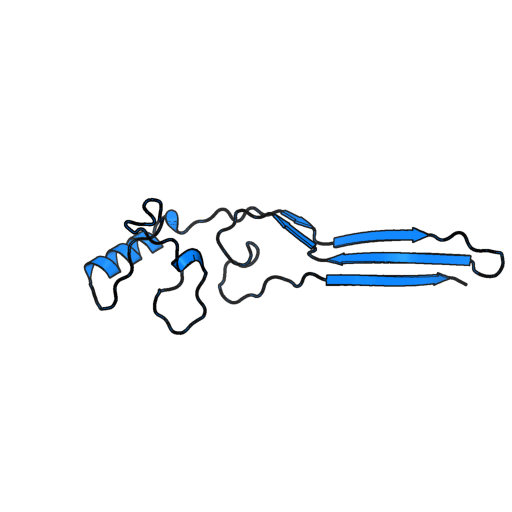177 1.00 68.50 92 ASP A N 1
ATOM 724 C CA . ASP A 1 92 ? -3.129 3.186 -11.558 1.00 68.50 92 ASP A CA 1
ATOM 725 C C . ASP A 1 92 ? -1.609 3.179 -11.822 1.00 68.50 92 ASP A C 1
ATOM 727 O O . ASP A 1 92 ? -1.154 3.052 -12.956 1.00 68.50 92 ASP A O 1
ATOM 731 N N . TYR A 1 93 ? -0.804 3.320 -10.757 1.00 69.19 93 TYR A N 1
ATOM 732 C CA . TYR A 1 93 ? 0.653 3.293 -10.834 1.00 69.19 93 TYR A CA 1
ATOM 733 C C . TYR A 1 93 ? 1.184 1.947 -11.310 1.00 69.19 93 TYR A C 1
ATOM 735 O O . TYR A 1 93 ? 0.872 0.889 -10.759 1.00 69.19 93 TYR A O 1
ATOM 743 N N . PHE A 1 94 ? 2.082 2.037 -12.282 1.00 58.75 94 PHE A N 1
ATOM 744 C CA . PHE A 1 94 ? 2.807 0.921 -12.859 1.00 58.75 94 PHE A CA 1
ATOM 745 C C . PHE A 1 94 ? 3.973 0.519 -11.935 1.00 58.75 94 PHE A C 1
ATOM 747 O O . PHE A 1 94 ? 5.105 0.979 -12.092 1.00 58.75 94 PHE A O 1
ATOM 754 N N . GLY A 1 95 ? 3.681 -0.310 -10.925 1.00 63.84 95 GLY A N 1
ATOM 755 C CA . GLY A 1 95 ? 4.672 -0.885 -10.013 1.00 63.84 95 GLY A CA 1
ATOM 756 C C . GLY A 1 95 ? 4.099 -1.373 -8.675 1.00 63.84 95 GLY A C 1
ATOM 757 O O . GLY A 1 95 ? 2.903 -1.298 -8.413 1.00 63.84 95 GLY A O 1
ATOM 758 N N . LEU A 1 96 ? 4.980 -1.872 -7.797 1.00 57.84 96 LEU A N 1
ATOM 759 C CA . LEU A 1 96 ? 4.611 -2.462 -6.497 1.00 57.84 96 LEU A CA 1
ATOM 760 C C . LEU A 1 96 ? 3.996 -1.460 -5.504 1.00 57.84 96 LEU A C 1
ATOM 762 O O . LEU A 1 96 ? 3.100 -1.834 -4.747 1.00 57.84 96 LEU A O 1
ATOM 766 N N . ASP A 1 97 ? 4.485 -0.217 -5.470 1.00 58.97 97 ASP A N 1
ATOM 767 C CA . ASP A 1 97 ? 3.939 0.841 -4.616 1.00 58.97 97 ASP A CA 1
ATOM 768 C C . ASP A 1 97 ? 4.290 2.237 -5.176 1.00 58.97 97 ASP A C 1
ATOM 770 O O . ASP A 1 97 ? 5.476 2.529 -5.346 1.00 58.97 97 ASP A O 1
ATOM 774 N N . PRO A 1 98 ? 3.305 3.117 -5.432 1.00 56.34 98 PRO A N 1
ATOM 775 C CA . PRO A 1 98 ? 3.541 4.497 -5.867 1.00 56.34 98 PRO A CA 1
ATOM 776 C C . PRO A 1 98 ? 4.314 5.358 -4.854 1.00 56.34 98 PRO A C 1
ATOM 778 O O . PRO A 1 98 ? 4.899 6.365 -5.249 1.00 56.34 98 PRO A O 1
ATOM 781 N N . GLU A 1 99 ? 4.354 4.996 -3.561 1.00 56.25 99 GLU A N 1
ATOM 782 C CA . GLU A 1 99 ? 5.180 5.712 -2.569 1.00 56.25 99 GLU A CA 1
ATOM 783 C C . GLU A 1 99 ? 6.685 5.418 -2.724 1.00 56.25 99 GLU A C 1
ATOM 785 O O . GLU A 1 99 ? 7.511 6.195 -2.237 1.00 56.25 99 GLU A O 1
ATOM 790 N N . PHE A 1 100 ? 7.070 4.336 -3.414 1.00 55.84 100 PHE A N 1
ATOM 791 C CA . PHE A 1 100 ? 8.465 3.919 -3.549 1.00 55.84 100 PHE A CA 1
ATOM 792 C C . PHE A 1 100 ? 8.912 3.900 -5.014 1.00 55.84 100 PHE A C 1
ATOM 794 O O . PHE A 1 100 ? 8.712 2.939 -5.746 1.00 55.84 100 PHE A O 1
ATOM 801 N N . VAL A 1 101 ? 9.636 4.949 -5.412 1.00 56.22 101 VAL A N 1
ATOM 802 C CA . VAL A 1 101 ? 10.258 5.077 -6.748 1.00 56.22 101 VAL A CA 1
ATOM 803 C C . VAL A 1 101 ? 11.358 4.022 -6.986 1.00 56.22 101 VAL A C 1
ATOM 805 O O . VAL A 1 101 ? 11.713 3.717 -8.124 1.00 56.22 101 VAL A O 1
ATOM 808 N N . ASN A 1 102 ? 11.908 3.441 -5.914 1.00 55.25 102 ASN A N 1
ATOM 809 C CA . ASN A 1 102 ? 13.009 2.483 -5.975 1.00 55.25 102 ASN A CA 1
ATOM 810 C C . ASN A 1 102 ? 12.519 1.033 -5.856 1.00 55.25 102 ASN A C 1
ATOM 812 O O . ASN A 1 102 ? 11.735 0.688 -4.976 1.00 55.25 102 ASN A O 1
ATOM 816 N N . ALA A 1 103 ? 13.057 0.156 -6.704 1.00 56.50 103 ALA A N 1
ATOM 817 C CA . ALA A 1 103 ? 12.803 -1.278 -6.633 1.00 56.50 103 ALA A CA 1
ATOM 818 C C . ALA A 1 103 ? 13.402 -1.884 -5.349 1.00 56.50 103 ALA A C 1
ATOM 820 O O . ALA A 1 103 ? 14.551 -1.605 -5.009 1.00 56.50 103 ALA A O 1
ATOM 821 N N . GLY A 1 104 ? 12.638 -2.739 -4.659 1.00 59.94 104 GLY A N 1
ATOM 822 C CA . GLY A 1 104 ? 13.097 -3.489 -3.479 1.00 59.94 104 GLY A CA 1
ATOM 823 C C . GLY A 1 104 ? 12.427 -3.114 -2.155 1.00 59.94 104 GLY A C 1
ATOM 824 O O . GLY A 1 104 ? 12.672 -3.781 -1.152 1.00 59.94 104 GLY A O 1
ATOM 825 N N . TYR A 1 105 ? 11.560 -2.100 -2.139 1.00 63.88 105 TYR A N 1
ATOM 826 C CA . TYR A 1 105 ? 10.728 -1.803 -0.975 1.00 63.88 105 TYR A CA 1
ATOM 827 C C . TYR A 1 105 ? 9.462 -2.652 -1.007 1.00 63.88 105 TYR A C 1
ATOM 829 O O . TYR A 1 105 ? 8.781 -2.750 -2.028 1.00 63.88 105 TYR A O 1
ATOM 837 N N . LEU A 1 106 ? 9.169 -3.296 0.121 1.00 67.56 106 LEU A N 1
ATOM 838 C CA . LEU A 1 106 ? 7.918 -4.014 0.295 1.00 67.56 106 LEU A CA 1
ATOM 839 C C . LEU A 1 106 ? 6.811 -3.007 0.617 1.00 67.56 106 LEU A C 1
ATOM 841 O O . LEU A 1 106 ? 7.036 -2.123 1.451 1.00 67.56 106 LEU A O 1
ATOM 845 N N . PRO A 1 107 ? 5.625 -3.147 -0.000 1.00 69.56 107 PRO A N 1
ATOM 846 C CA . PRO A 1 107 ? 4.494 -2.303 0.335 1.00 69.56 107 PRO A CA 1
ATOM 847 C C . PRO A 1 107 ? 4.153 -2.462 1.824 1.00 69.56 107 PRO A C 1
ATOM 849 O O . PRO A 1 107 ? 4.344 -3.542 2.403 1.00 69.56 107 PRO A O 1
ATOM 852 N N . PRO A 1 108 ? 3.646 -1.402 2.470 1.00 77.44 108 PRO A N 1
ATOM 853 C CA . PRO A 1 108 ? 3.307 -1.455 3.877 1.00 77.44 108 PRO A CA 1
ATOM 854 C C . PRO A 1 108 ? 2.232 -2.513 4.132 1.00 77.44 108 PRO A C 1
ATOM 856 O O . PRO A 1 108 ? 1.278 -2.679 3.366 1.00 77.44 108 PRO A O 1
ATOM 859 N N . LEU A 1 109 ? 2.390 -3.237 5.240 1.00 82.50 109 LEU A N 1
ATOM 860 C CA . LEU A 1 109 ? 1.502 -4.336 5.589 1.00 82.50 109 LEU A CA 1
ATOM 861 C C . LEU A 1 109 ? 0.074 -3.830 5.842 1.00 82.50 109 LEU A C 1
ATOM 863 O O . LEU A 1 109 ? -0.135 -2.799 6.492 1.00 82.50 109 LEU A O 1
ATOM 867 N N . ARG A 1 110 ? -0.909 -4.604 5.372 1.00 86.44 110 ARG A N 1
ATOM 868 C CA . ARG A 1 110 ? -2.316 -4.431 5.746 1.00 86.44 110 ARG A CA 1
ATOM 869 C C . ARG A 1 110 ? -2.533 -5.042 7.123 1.00 86.44 110 ARG A C 1
ATOM 871 O O . ARG A 1 110 ? -2.359 -6.248 7.286 1.00 86.44 110 ARG A O 1
ATOM 878 N N . THR A 1 111 ? -2.910 -4.232 8.105 1.00 89.38 111 THR A N 1
ATOM 879 C CA . THR A 1 111 ? -3.101 -4.698 9.485 1.00 89.38 111 THR A CA 1
ATOM 880 C C . THR A 1 111 ? -4.536 -4.492 9.939 1.00 89.38 111 THR A C 1
ATOM 882 O O . THR A 1 111 ? -5.185 -3.511 9.582 1.00 89.38 111 THR A O 1
ATOM 885 N N . TRP A 1 112 ? -5.021 -5.439 10.737 1.00 90.69 112 TRP A N 1
ATOM 886 C CA . TRP A 1 112 ? -6.315 -5.389 11.404 1.00 90.69 112 TRP A CA 1
ATOM 887 C C . TRP A 1 112 ? -6.078 -5.632 12.890 1.00 90.69 112 TRP A C 1
ATOM 889 O O . TRP A 1 112 ? -5.389 -6.583 13.259 1.00 90.69 112 TRP A O 1
ATOM 899 N N . SER A 1 113 ? -6.627 -4.777 13.741 1.00 91.25 113 SER A N 1
ATOM 900 C CA . SER A 1 113 ? -6.535 -4.882 15.190 1.00 91.25 113 SER A CA 1
ATOM 901 C C . SER A 1 113 ? -7.919 -4.790 15.824 1.00 91.25 113 SER A C 1
ATOM 903 O O . SER A 1 113 ? -8.790 -4.029 15.398 1.00 91.25 113 SER A O 1
ATOM 905 N N . LEU A 1 114 ? -8.116 -5.605 16.854 1.00 93.44 114 LEU A N 1
ATOM 906 C CA . LEU A 1 114 ? -9.316 -5.653 17.679 1.00 93.44 114 LEU A CA 1
ATOM 907 C C . LEU A 1 114 ? -8.890 -5.317 19.106 1.00 93.44 114 LEU A C 1
ATOM 909 O O . LEU A 1 114 ? -7.919 -5.889 19.602 1.00 93.44 114 LEU A O 1
ATOM 913 N N . GLY A 1 115 ? -9.592 -4.401 19.764 1.00 91.38 115 GLY A N 1
ATOM 914 C CA . GLY A 1 115 ? -9.268 -3.999 21.126 1.00 91.38 115 GLY A CA 1
ATOM 915 C C . GLY A 1 115 ? -10.489 -3.601 21.943 1.00 91.38 115 GLY A C 1
ATOM 916 O O . GLY A 1 115 ? -11.549 -3.265 21.414 1.00 91.38 115 GLY A O 1
ATOM 917 N N . ALA A 1 116 ? -10.325 -3.654 23.261 1.00 90.00 116 ALA A N 1
ATOM 918 C CA . ALA A 1 116 ? -11.324 -3.240 24.232 1.00 90.00 116 ALA A CA 1
ATOM 919 C C . ALA A 1 116 ? -10.672 -2.312 25.259 1.00 90.00 116 ALA A C 1
ATOM 921 O O . ALA A 1 116 ? -9.573 -2.580 25.740 1.00 90.00 116 ALA A O 1
ATOM 922 N N . GLN A 1 117 ? -11.352 -1.223 25.592 1.00 89.75 117 GLN A N 1
ATOM 923 C CA . GLN A 1 117 ? -10.977 -0.311 26.662 1.00 89.75 117 GLN A CA 1
ATOM 924 C C . GLN A 1 117 ? -12.069 -0.349 27.728 1.00 89.75 117 GLN A C 1
ATOM 926 O O . GLN A 1 117 ? -13.240 -0.118 27.425 1.00 89.75 117 GLN A O 1
ATOM 931 N N . ILE A 1 118 ? -11.675 -0.653 28.964 1.00 86.81 118 ILE A N 1
ATOM 932 C CA . ILE A 1 118 ? -12.568 -0.756 30.119 1.00 86.81 118 ILE A CA 1
ATOM 933 C C . ILE A 1 118 ? -12.179 0.342 31.104 1.00 86.81 118 ILE A C 1
ATOM 935 O O . ILE A 1 118 ? -11.020 0.420 31.513 1.00 86.81 118 ILE A O 1
ATOM 939 N N . THR A 1 119 ? -13.147 1.174 31.474 1.00 84.25 119 THR A N 1
ATOM 940 C CA . THR A 1 119 ? -12.984 2.240 32.464 1.00 84.25 119 THR A CA 1
ATOM 941 C C . THR A 1 119 ? -13.823 1.907 33.696 1.00 84.25 119 THR A C 1
ATOM 943 O O . THR A 1 119 ? -15.030 1.670 33.576 1.00 84.25 119 THR A O 1
ATOM 946 N N . PHE A 1 120 ? -13.178 1.889 34.866 1.00 79.88 120 PHE A N 1
ATOM 947 C CA . PHE A 1 120 ? -13.805 1.643 36.170 1.00 79.88 120 PHE A CA 1
ATOM 948 C C . PHE A 1 120 ? -14.302 2.942 36.819 1.00 79.88 120 PHE A C 1
ATOM 950 O O . PHE A 1 120 ? -13.671 4.008 36.614 1.00 79.88 120 PHE A O 1
#

Radius of gyration: 24.3 Å; chains: 1; bounding box: 49×23×71 Å

Foldseek 3Di:
DDDPPDPDDDQPLVVLEDDPVRPVRLHHDDDDDDDPVVVVVVVVCVVDCVVPWDLDKDWPAKDKDKDWDDDDPPFDTKIKMKMKGRQDMDGPGDDQHSVDPDPDDHDDDIDIDIDMDTHD

pLDDT: mean 76.79, std 10.26, range [55.25, 93.44]

Secondary structure (DSSP, 8-state):
-PPTTSSS---GGGG-B-BTTBTT-SBPPP-SS--HHHHHHHHHHHTSGGG-----EEEEEEEEEEEEE---TT-SEEEEEEEEEEEEEEE--SSS-TT--STTPPPPPPEEEEEEEEE-